Protein 5I72 (pdb70)

Solvent-accessible surface area: 7148 Å² total; per-residue (Å²): 212,23,44,106,108,81,0,87,19,4,154,114,47,74,152,57,45,15,122,3,69,79,6,42,0,4,84,89,4,3,86,42,7,66,89,41,29,119,159,1,35,52,14,159,74,92,11,15,118,156,168,215,22,42,112,116,90,0,84,19,7,146,112,65,86,174,46,38,14,104,2,65,76,6,34,0,4,105,87,4,14,90,37,7,69,87,43,29,109,153,1,37,56,13,160,76,89,6,21,109,178,137,202,168

Structure (mmCIF, N/CA/C/O backbone):
data_5I72
#
_entry.id   5I72
#
_cell.length_a   116.961
_cell.length_b   116.961
_cell.length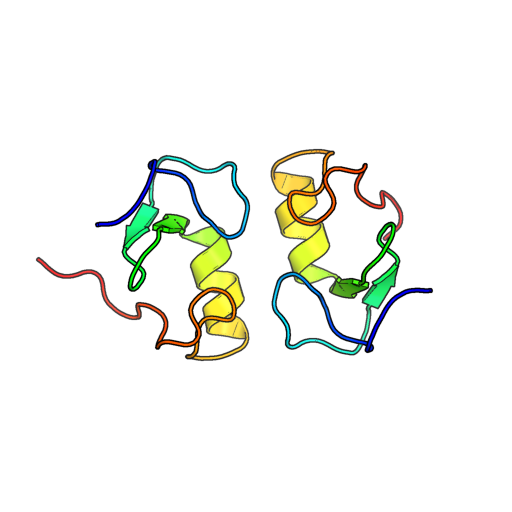_c   82.544
_cell.angle_alpha   90.000
_cell.angle_beta   90.000
_cell.angle_gamma   120.000
#
_symmetry.space_group_name_H-M   'H 3 2'
#
loop_
_entity.id
_entity.type
_entity.pdbx_description
1 polymer 'RING finger protein Z'
2 non-polymer 'ZINC ION'
#
loop_
_atom_site.group_PDB
_atom_site.id
_atom_site.type_symbol
_atom_site.label_atom_id
_atom_site.label_alt_id
_atom_site.label_comp_id
_atom_site.label_asym_id
_atom_site.label_entity_id
_atom_site.label_seq_id
_atom_site.pdbx_PDB_ins_code
_atom_site.Cartn_x
_atom_site.Cartn_y
_atom_site.Cartn_z
_atom_site.occupancy
_atom_site.B_iso_or_equiv
_atom_site.auth_seq_id
_atom_site.auth_comp_id
_atom_site.auth_asym_id
_atom_site.auth_atom_id
_atom_site.pdbx_PDB_model_num
ATOM 1 N N . HIS A 1 1 ? 48.343 43.084 9.151 1.00 143.23 25 HIS A N 1
ATOM 2 C CA . HIS A 1 1 ? 47.462 44.146 9.621 1.00 143.76 25 HIS A CA 1
ATOM 3 C C . HIS A 1 1 ? 46.714 43.742 10.893 1.00 150.34 25 HIS A C 1
ATOM 4 O O . HIS A 1 1 ? 47.236 42.987 11.717 1.00 148.80 25 HIS A O 1
ATOM 11 N N . LEU A 1 2 ? 45.524 44.294 11.069 1.00 148.79 26 LEU A N 1
ATOM 12 C CA . LEU A 1 2 ? 44.614 43.942 12.151 1.00 133.23 26 LEU A CA 1
ATOM 13 C C . LEU A 1 2 ? 44.270 42.455 12.110 1.00 137.01 26 LEU A C 1
ATOM 14 O O . LEU A 1 2 ? 44.284 41.841 11.045 1.00 150.83 26 LEU A O 1
ATOM 19 N N . GLY A 1 3 ? 44.018 41.865 13.272 1.00 130.57 27 GLY A N 1
ATOM 20 C CA . GLY A 1 3 ? 43.741 40.442 13.347 1.00 138.09 27 GLY A CA 1
ATOM 21 C C . GLY A 1 3 ? 42.318 40.120 12.926 1.00 134.63 27 GLY A C 1
ATOM 22 O O . GLY A 1 3 ? 41.741 40.816 12.084 1.00 130.92 27 GLY A O 1
ATOM 23 N N . PRO A 1 4 ? 41.753 39.040 13.492 1.00 128.91 28 PRO A N 1
ATOM 24 C CA . PRO A 1 4 ? 40.388 38.589 13.203 1.00 130.48 28 PRO A CA 1
ATOM 25 C C . PRO A 1 4 ? 39.368 39.681 13.488 1.00 122.18 28 PRO A C 1
ATOM 26 O O . PRO A 1 4 ? 39.584 40.552 14.334 1.00 117.91 28 PRO A O 1
ATOM 30 N N . GLN A 1 5 ? 38.257 39.619 12.769 1.00 105.77 29 GLN A N 1
ATOM 31 C CA . GLN A 1 5 ? 37.255 40.665 12.791 1.00 96.51 29 GLN A CA 1
ATOM 32 C C . GLN A 1 5 ? 36.382 40.583 14.048 1.00 95.55 29 GLN A C 1
ATOM 33 O O . GLN A 1 5 ? 35.244 40.117 14.020 1.00 103.24 29 GLN A O 1
ATOM 39 N N . PHE A 1 6 ? 36.913 41.089 15.154 1.00 83.99 30 PHE A N 1
ATOM 40 C CA . PHE A 1 6 ? 36.149 41.153 16.390 1.00 69.35 30 PHE A CA 1
ATOM 41 C C . PHE A 1 6 ? 36.609 42.329 17.235 1.00 75.79 30 PHE A C 1
ATOM 42 O O . PHE A 1 6 ? 37.784 42.700 17.213 1.00 93.27 30 PHE A O 1
ATOM 50 N N . CYS A 1 7 ? 35.673 42.925 17.965 1.00 75.06 31 CYS A N 1
ATOM 51 C CA . CYS A 1 7 ? 35.991 44.017 18.873 1.00 78.05 31 CYS A CA 1
ATO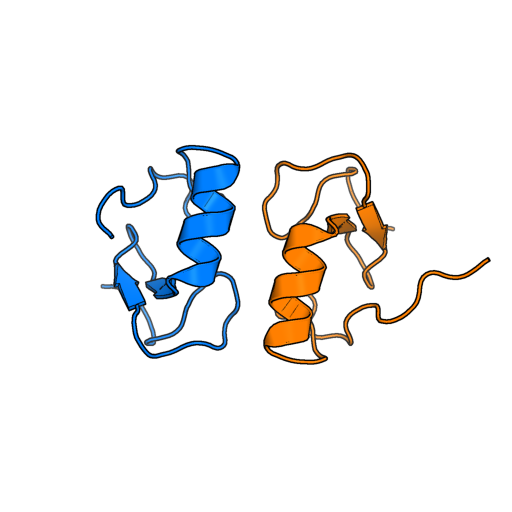M 52 C C . CYS A 1 7 ? 36.952 43.509 19.938 1.00 74.30 31 CYS A C 1
ATOM 53 O O . CYS A 1 7 ? 36.605 42.625 20.711 1.00 70.92 31 CYS A O 1
ATOM 56 N N . LYS A 1 8 ? 38.160 44.061 19.981 1.00 75.70 32 LYS A N 1
ATOM 57 C CA . LYS A 1 8 ? 39.184 43.541 20.886 1.00 70.14 32 LYS A CA 1
ATOM 58 C C . LYS A 1 8 ? 38.877 43.883 22.347 1.00 72.41 32 LYS A C 1
ATOM 59 O O . LYS A 1 8 ? 39.559 43.413 23.258 1.00 74.66 32 LYS A O 1
ATOM 65 N N . SER A 1 9 ? 37.840 44.689 22.565 1.00 74.26 33 SER A N 1
ATOM 66 C CA . SER A 1 9 ? 37.420 45.054 23.915 1.00 72.33 33 SER A CA 1
ATOM 67 C C . SER A 1 9 ? 36.401 44.083 24.494 1.00 75.10 33 SER A C 1
ATOM 68 O O . SER A 1 9 ? 36.505 43.686 25.655 1.00 82.67 33 SER A O 1
ATOM 71 N N . CYS A 1 10 ? 35.415 43.705 23.687 1.00 66.28 34 CYS A N 1
ATOM 72 C CA . CYS A 1 10 ? 34.348 42.834 24.164 1.00 69.88 34 CYS A CA 1
ATOM 73 C C . CYS A 1 10 ? 34.433 41.447 23.537 1.00 65.66 34 CYS A C 1
ATOM 74 O O . CYS A 1 10 ? 33.680 40.556 23.914 1.00 82.32 34 CYS A O 1
ATOM 77 N N . TRP A 1 11 ? 35.347 41.280 22.581 1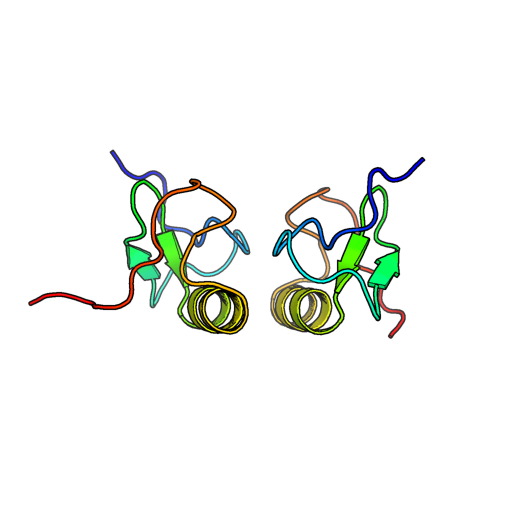.00 63.45 35 TRP A N 1
ATOM 78 C CA . TRP A 1 11 ? 35.579 39.995 21.913 1.00 70.15 35 TRP A CA 1
ATOM 79 C C . TRP A 1 11 ? 34.304 39.300 21.448 1.00 72.08 35 TRP A C 1
ATOM 80 O O . TRP A 1 11 ? 34.199 38.078 21.544 1.00 80.46 35 TRP A O 1
ATOM 91 N N . PHE A 1 12 ? 33.335 40.063 20.952 1.00 73.01 36 PHE A N 1
ATOM 92 C CA . PHE A 1 12 ? 32.066 39.460 20.556 1.00 81.06 36 PHE A CA 1
ATOM 93 C C . PHE A 1 12 ? 31.439 40.063 19.302 1.00 83.01 36 PHE A C 1
ATOM 94 O O . PHE A 1 12 ? 31.017 39.334 18.403 1.00 82.40 36 PHE A O 1
ATOM 102 N N . GLU A 1 13 ? 31.366 41.389 19.245 1.00 76.47 37 GLU A N 1
ATOM 103 C CA . GLU A 1 13 ? 30.745 42.055 18.105 1.00 78.22 37 GLU A CA 1
ATOM 104 C C . GLU A 1 13 ? 31.620 42.003 16.858 1.00 82.29 37 GLU A C 1
ATOM 105 O O . GLU A 1 13 ? 32.815 42.292 16.914 1.00 85.52 37 GLU A O 1
ATOM 111 N N . ASN A 1 14 ? 31.016 41.638 15.730 1.00 89.06 38 ASN A N 1
ATOM 112 C CA . ASN A 1 14 ? 31.743 41.579 14.467 1.00 94.57 38 ASN A CA 1
ATOM 113 C C . ASN A 1 14 ? 31.162 42.496 13.392 1.00 94.72 38 ASN A C 1
ATOM 114 O O . ASN A 1 14 ? 31.663 42.535 12.268 1.00 96.35 38 ASN A O 1
ATOM 119 N N . LYS A 1 15 ? 30.104 43.226 13.731 1.00 94.26 39 LYS A N 1
ATOM 120 C CA . LYS A 1 15 ? 29.472 44.133 12.776 1.00 101.59 39 LYS A CA 1
ATOM 121 C C . LYS A 1 15 ? 29.450 45.554 13.329 1.00 102.82 39 LYS A C 1
ATOM 122 O O . LYS A 1 15 ? 29.296 45.763 14.534 1.00 101.55 39 LYS A O 1
ATOM 128 N N . GLY A 1 16 ? 29.594 46.528 12.438 1.00 95.80 40 GLY A N 1
ATOM 129 C CA . GLY A 1 16 ? 29.645 47.917 12.843 1.00 100.85 40 GLY A CA 1
ATOM 130 C C . GLY A 1 16 ? 30.948 48.170 13.570 1.00 90.81 40 GLY A C 1
ATOM 131 O O . GLY A 1 16 ? 30.984 48.831 14.608 1.00 94.44 40 GLY A O 1
ATOM 132 N N . LEU A 1 17 ? 32.027 47.635 13.006 1.00 89.43 41 LEU A N 1
ATOM 133 C CA . LEU A 1 17 ? 33.345 47.743 13.615 1.00 86.90 41 LEU A CA 1
ATOM 134 C C . LEU A 1 17 ? 34.110 48.943 13.091 1.00 89.57 41 LEU A C 1
ATOM 135 O O . LEU A 1 17 ? 34.196 49.167 11.884 1.00 90.94 41 LEU A O 1
ATOM 140 N N . VAL A 1 18 ? 34.682 49.701 14.018 1.00 87.51 42 VAL A N 1
ATOM 141 C CA . VAL A 1 18 ? 35.535 50.820 13.671 1.00 83.83 42 VAL A CA 1
ATOM 142 C C . VAL A 1 18 ? 36.981 50.363 13.794 1.00 87.08 42 VAL A C 1
ATOM 143 O O . VAL A 1 18 ? 37.322 49.576 14.677 1.00 89.73 42 VAL A O 1
ATOM 147 N N . GLU A 1 19 ? 37.830 50.868 12.908 1.00 94.93 43 GLU A N 1
ATOM 148 C CA . GLU A 1 19 ? 39.226 50.472 12.884 1.00 89.01 43 GLU A CA 1
ATOM 149 C C . GLU A 1 19 ? 39.998 51.286 13.907 1.00 86.40 43 GLU A C 1
ATOM 150 O O . GLU A 1 19 ? 40.221 52.481 13.714 1.00 105.23 43 GLU A O 1
ATOM 156 N N . CYS A 1 20 ? 40.403 50.650 15.001 1.00 87.02 44 CYS A N 1
ATOM 157 C CA . CYS A 1 20 ? 41.325 51.299 15.922 1.00 79.28 44 CYS A CA 1
ATOM 158 C C . CYS A 1 20 ? 42.716 51.043 15.356 1.00 98.07 44 CYS A C 1
ATOM 159 O O . CYS A 1 20 ? 42.837 50.490 14.263 1.00 127.94 44 CYS A O 1
ATOM 162 N N . ASN A 1 21 ? 43.763 51.420 16.076 1.00 75.39 45 ASN A N 1
ATOM 163 C CA . ASN A 1 21 ? 45.077 51.498 15.444 1.00 76.98 45 ASN A CA 1
ATOM 164 C C . ASN A 1 21 ? 45.658 50.148 15.006 1.00 81.24 45 ASN A C 1
ATOM 165 O O . ASN A 1 21 ? 46.164 50.033 13.890 1.00 91.72 45 ASN A O 1
ATOM 170 N N . ASN A 1 22 ? 45.564 49.123 15.847 1.00 84.31 46 ASN A N 1
ATOM 171 C CA . ASN A 1 22 ? 46.033 47.794 15.448 1.00 78.90 46 ASN A CA 1
ATOM 172 C C . ASN A 1 22 ? 45.039 46.698 15.815 1.00 78.82 46 ASN A C 1
ATOM 173 O O . ASN A 1 22 ? 45.407 45.534 15.972 1.00 85.95 46 ASN A O 1
ATOM 178 N N . HIS A 1 23 ? 43.778 47.090 15.954 1.00 80.53 47 HIS A N 1
ATOM 179 C CA . HIS A 1 23 ? 42.713 46.175 16.331 1.00 64.96 47 HIS A CA 1
ATOM 180 C C . HIS A 1 23 ? 41.372 46.801 15.975 1.00 84.42 47 HIS A C 1
ATOM 181 O O . HIS A 1 23 ? 41.321 47.889 15.398 1.00 78.90 47 HIS A O 1
ATOM 188 N N . TYR A 1 24 ? 40.287 46.119 16.324 1.00 82.44 48 TYR A N 1
ATOM 189 C CA . TYR A 1 24 ? 38.952 46.637 16.049 1.00 76.84 48 TYR A CA 1
ATOM 190 C C . TYR A 1 24 ? 38.216 47.044 17.317 1.00 78.40 48 TYR A C 1
ATOM 191 O O . TYR A 1 24 ? 38.602 46.667 18.424 1.00 79.97 48 TYR A O 1
ATOM 200 N N . LEU A 1 25 ? 37.154 47.822 17.139 1.00 77.61 49 LEU A N 1
ATOM 201 C CA . LEU A 1 25 ? 36.260 48.189 18.230 1.00 74.21 49 LEU A CA 1
ATOM 202 C C . LEU A 1 25 ? 34.832 48.330 17.718 1.00 80.95 49 LEU A C 1
ATOM 203 O O . LEU A 1 25 ? 34.593 48.977 16.699 1.00 90.93 49 LEU A O 1
ATOM 208 N N . CYS A 1 26 ? 33.883 47.727 18.426 1.00 84.29 50 CYS A N 1
ATOM 209 C CA . CYS A 1 26 ? 32.475 47.900 18.098 1.00 78.40 50 CYS A CA 1
ATOM 210 C C . CYS A 1 26 ? 32.041 49.288 18.549 1.00 82.55 50 CYS A C 1
ATOM 211 O O . CYS A 1 26 ? 32.734 49.931 19.337 1.00 82.25 50 CYS A O 1
ATOM 214 N N . LEU A 1 27 ? 30.902 49.750 18.047 1.00 83.44 51 LEU A N 1
ATOM 215 C CA . LEU A 1 27 ? 30.459 51.113 18.313 1.00 80.67 51 LEU A CA 1
ATOM 216 C C . LEU A 1 27 ? 30.205 51.370 19.798 1.00 81.25 51 LEU A C 1
ATOM 217 O O . LEU A 1 27 ? 30.566 52.424 20.320 1.00 76.68 51 LEU A O 1
ATOM 222 N N . ASN A 1 28 ? 29.580 50.4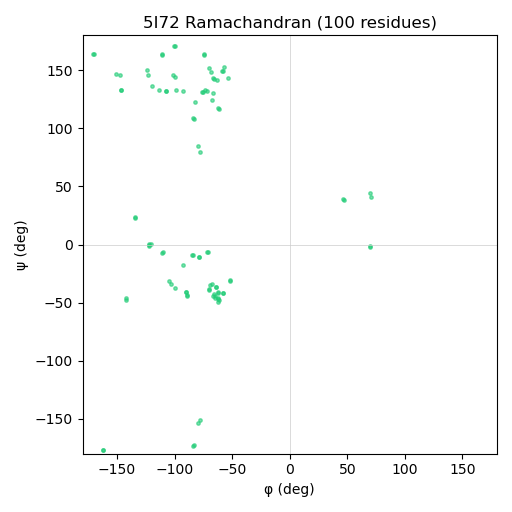06 20.470 1.00 83.48 52 ASN A N 1
ATOM 223 C CA . ASN A 1 28 ? 29.260 50.543 21.889 1.00 80.28 52 ASN A CA 1
ATOM 224 C C . ASN A 1 28 ? 30.509 50.675 22.755 1.00 83.89 52 ASN A C 1
ATOM 225 O O . ASN A 1 28 ? 30.577 51.527 23.641 1.00 77.85 52 ASN A O 1
ATOM 230 N N . CYS A 1 29 ? 31.491 49.818 22.496 1.00 90.74 53 CYS A N 1
ATOM 231 C CA . CYS A 1 29 ? 32.748 49.841 23.232 1.00 75.89 53 CYS A CA 1
ATOM 232 C C . CYS A 1 29 ? 33.520 51.131 22.978 1.00 69.36 53 CYS A C 1
ATOM 233 O O . CYS A 1 29 ? 34.052 51.737 23.908 1.00 76.91 53 CYS A O 1
ATOM 236 N N . LEU A 1 30 ? 33.582 51.542 21.716 1.00 72.65 54 LEU A N 1
ATOM 237 C CA . LEU A 1 30 ? 34.278 52.771 21.340 1.00 74.25 54 LEU A CA 1
ATOM 238 C C . LEU A 1 30 ? 33.700 53.979 22.071 1.00 77.30 54 LEU A C 1
ATOM 239 O O . LEU A 1 30 ? 34.439 54.854 22.525 1.00 79.41 54 LEU A O 1
ATOM 244 N N . THR A 1 31 ? 32.375 54.017 22.172 1.00 76.81 55 THR A N 1
ATOM 245 C CA . THR A 1 31 ? 31.678 55.103 22.849 1.00 80.88 55 THR A CA 1
ATOM 246 C C . THR A 1 31 ? 32.053 55.176 24.325 1.00 79.00 55 THR A C 1
ATOM 247 O O . THR A 1 31 ? 32.400 56.242 24.840 1.00 88.82 55 THR A O 1
ATOM 251 N N . LEU A 1 32 ? 31.993 54.029 24.995 1.00 78.45 56 LEU A N 1
ATOM 252 C CA . LEU A 1 32 ? 32.295 53.951 26.418 1.00 81.74 56 LEU A CA 1
ATOM 253 C C . LEU A 1 32 ? 33.755 54.313 26.685 1.00 89.15 56 LEU A C 1
ATOM 254 O O . LEU A 1 32 ? 34.072 54.944 27.694 1.00 95.20 56 LEU A O 1
ATOM 259 N N . LEU A 1 33 ? 34.642 53.916 25.776 1.00 81.60 57 LEU A N 1
ATOM 260 C CA . LEU A 1 33 ? 36.058 54.240 25.906 1.00 81.52 57 LEU A CA 1
ATOM 261 C C . LEU A 1 33 ? 36.311 55.730 25.674 1.00 81.44 57 LEU A C 1
ATOM 262 O O . LEU A 1 33 ? 37.160 56.327 26.328 1.00 94.60 57 LEU A O 1
ATOM 267 N N . LEU A 1 34 ? 35.600 56.321 24.718 1.00 77.63 58 LEU A N 1
ATOM 268 C CA . LEU A 1 34 ? 35.732 57.753 24.464 1.00 82.24 58 LEU A CA 1
ATOM 269 C C . LEU A 1 34 ? 35.152 58.556 25.620 1.00 92.55 58 LEU A C 1
ATOM 270 O O . LEU A 1 34 ? 35.654 59.628 25.966 1.00 83.93 58 LEU A O 1
ATOM 275 N N . SER A 1 35 ? 34.090 58.016 26.209 1.00 90.03 59 SER A N 1
ATOM 276 C CA . SER A 1 35 ? 33.489 58.566 27.416 1.00 87.51 59 SER A CA 1
ATOM 277 C C . SER A 1 35 ? 34.504 58.796 28.532 1.00 86.96 59 SER A C 1
ATOM 278 O O . SER A 1 35 ? 34.362 59.721 29.332 1.00 97.16 59 SER A O 1
ATOM 281 N N . VAL A 1 36 ? 35.536 57.961 28.573 1.00 93.37 60 VAL A N 1
ATOM 282 C CA . VAL A 1 36 ? 36.447 57.955 29.706 1.00 87.30 60 VAL A CA 1
ATOM 283 C C . VAL A 1 36 ? 37.806 58.617 29.417 1.00 77.35 60 VAL A C 1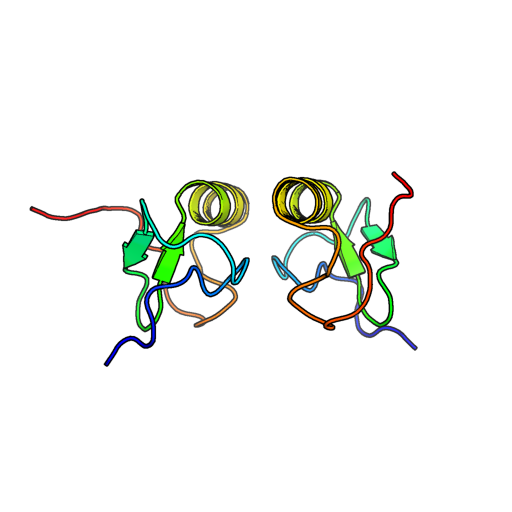
ATOM 284 O O . VAL A 1 36 ? 38.417 59.191 30.323 1.00 77.34 60 VAL A O 1
ATOM 288 N N . SER A 1 37 ? 38.277 58.545 28.172 1.00 78.75 61 SER A N 1
ATOM 289 C CA . SER A 1 37 ? 39.556 59.157 27.789 1.00 71.29 61 SER A CA 1
ATOM 290 C C . SER A 1 37 ? 39.758 59.140 26.274 1.00 75.48 61 SER A C 1
ATOM 291 O O . SER A 1 37 ? 39.073 58.412 25.559 1.00 85.70 61 SER A O 1
ATOM 294 N N . ASN A 1 38 ? 40.702 59.942 25.789 1.00 68.69 62 ASN A N 1
ATOM 295 C CA . ASN A 1 38 ? 41.024 59.956 24.364 1.00 71.88 62 ASN A CA 1
ATOM 296 C C . ASN A 1 38 ? 42.013 58.862 23.983 1.00 83.07 62 ASN A C 1
ATOM 297 O O . ASN A 1 38 ? 42.265 58.631 22.799 1.00 85.95 62 ASN A O 1
ATOM 302 N N . ARG A 1 39 ? 42.572 58.192 24.987 1.00 84.94 63 ARG A N 1
ATOM 303 C CA . ARG A 1 39 ? 43.588 57.168 24.751 1.00 75.97 63 ARG A CA 1
ATOM 304 C C . ARG A 1 39 ? 43.045 55.761 24.997 1.00 77.90 63 ARG A C 1
ATOM 305 O O . ARG A 1 39 ? 42.418 55.491 26.021 1.00 83.86 63 ARG A O 1
ATOM 313 N N . CYS A 1 40 ? 43.301 54.868 24.049 1.00 70.92 64 CYS A N 1
ATOM 314 C CA . CYS A 1 40 ? 42.787 53.505 24.104 1.00 61.90 64 CYS A CA 1
ATOM 315 C C . CYS A 1 40 ? 43.564 52.664 25.115 1.00 64.81 64 CYS A C 1
ATOM 316 O O . CYS A 1 40 ? 44.793 52.658 25.107 1.00 67.47 64 CYS A O 1
ATOM 319 N N . PRO A 1 41 ? 42.848 51.945 25.992 1.00 67.39 65 PRO A N 1
ATOM 320 C CA . PRO A 1 41 ? 43.505 51.137 27.025 1.00 62.55 65 PRO A CA 1
ATOM 321 C C . PRO A 1 41 ? 44.031 49.814 26.481 1.00 64.02 65 PRO A C 1
ATOM 322 O O . PRO A 1 41 ? 44.767 49.111 27.166 1.00 73.23 65 PRO A O 1
ATOM 326 N N . ILE A 1 42 ? 43.651 49.480 25.255 1.00 64.51 66 ILE A N 1
ATOM 327 C CA . ILE A 1 42 ? 44.035 48.206 24.664 1.00 58.06 66 ILE A CA 1
ATOM 328 C C . ILE A 1 42 ? 45.358 48.310 23.910 1.00 58.33 66 ILE A C 1
ATOM 329 O O . ILE A 1 42 ? 46.203 47.419 23.996 1.00 73.37 66 ILE A O 1
ATOM 334 N N . CYS A 1 43 ? 45.539 49.407 23.180 1.00 59.67 67 CYS A N 1
ATOM 335 C CA . CYS A 1 43 ? 46.715 49.565 22.330 1.00 61.53 67 CYS A CA 1
ATOM 336 C C . CYS A 1 43 ? 47.534 50.810 22.673 1.00 61.05 67 CYS A C 1
ATOM 337 O O . CYS A 1 43 ? 48.545 51.084 22.024 1.00 81.83 67 CYS A O 1
ATOM 340 N N . LYS A 1 44 ? 47.076 51.563 23.672 1.00 64.60 68 LYS A N 1
ATOM 341 C CA . LYS A 1 44 ? 47.804 52.716 24.218 1.00 69.16 68 LYS A CA 1
ATOM 342 C C . LYS A 1 44 ? 47.870 53.912 23.254 1.00 69.72 68 LYS A C 1
ATOM 343 O O . LYS A 1 44 ? 48.413 54.962 23.595 1.00 73.20 68 LYS A O 1
ATOM 349 N N . MET A 1 45 ? 47.293 53.760 22.064 1.00 78.59 69 MET A N 1
ATOM 350 C CA . MET A 1 45 ? 47.285 54.829 21.063 1.00 70.62 69 MET A CA 1
ATOM 351 C C . MET A 1 45 ? 45.947 55.586 21.043 1.00 77.03 69 MET A C 1
ATOM 352 O O . MET A 1 45 ? 44.993 55.165 21.699 1.00 86.51 69 MET A O 1
ATOM 357 N N . PRO A 1 46 ? 45.869 56.714 20.306 1.00 83.67 70 PRO A N 1
ATOM 358 C CA . PRO A 1 46 ? 44.621 57.485 20.383 1.00 86.81 70 PRO A CA 1
ATOM 359 C C . PRO A 1 46 ? 43.417 56.761 19.795 1.00 77.86 70 PRO A C 1
ATOM 360 O O . PRO A 1 46 ? 43.537 56.042 18.801 1.00 81.57 70 PRO A O 1
ATOM 364 N N . LEU A 1 47 ? 42.267 56.948 20.435 1.00 81.97 71 LEU A N 1
ATOM 365 C CA . LEU A 1 47 ? 41.011 56.375 19.966 1.00 77.86 71 LEU A CA 1
ATOM 366 C C . LEU A 1 47 ? 40.534 57.048 18.686 1.00 82.74 71 LEU A C 1
ATOM 367 O O . LEU A 1 47 ? 40.837 58.217 18.444 1.00 99.20 71 LEU A O 1
ATOM 372 N N . PRO A 1 48 ? 39.788 56.304 17.858 1.00 81.84 72 PRO A N 1
ATOM 373 C CA . PRO A 1 48 ? 39.171 56.874 16.658 1.00 87.36 72 PRO A CA 1
ATOM 374 C C . PRO A 1 48 ? 38.103 57.895 17.036 1.00 99.81 72 PRO A C 1
ATOM 375 O O . PRO A 1 48 ? 37.243 57.609 17.871 1.00 97.71 72 PRO A O 1
ATOM 379 N N . THR A 1 49 ? 38.162 59.073 16.424 1.00 120.85 73 THR A N 1
ATOM 380 C CA . THR A 1 49 ? 37.178 60.116 16.674 1.00 118.71 73 THR A CA 1
ATOM 381 C C . THR A 1 49 ? 36.085 59.980 15.640 1.00 125.31 73 THR A C 1
ATOM 382 O O . THR A 1 49 ? 34.984 60.508 15.802 1.00 120.17 73 THR A O 1
ATOM 386 N N . LYS A 1 50 ? 36.400 59.263 14.569 1.00 133.77 74 LYS A N 1
ATOM 387 C CA . LYS A 1 50 ? 35.387 58.894 13.602 1.00 134.68 74 LYS A CA 1
ATOM 388 C C . LYS A 1 50 ? 34.325 57.996 14.219 1.00 140.42 74 LYS A C 1
ATOM 389 O O . LYS A 1 50 ? 34.627 57.089 14.998 1.00 134.98 74 LYS A O 1
ATOM 395 N N . LEU A 1 51 ? 33.087 58.235 13.805 1.00 147.27 75 LEU A N 1
ATOM 396 C CA . LEU A 1 51 ? 31.923 57.492 14.263 1.00 143.74 75 LEU A CA 1
ATOM 397 C C . LEU A 1 51 ? 31.860 57.322 15.788 1.00 135.13 75 LEU A C 1
ATOM 398 O O . LEU A 1 51 ? 31.497 58.248 16.523 1.00 126.42 75 LEU A O 1
ATOM 403 N N . HIS B 1 1 ? 46.260 38.118 45.430 1.00 142.08 25 HIS B N 1
ATOM 404 C CA . HIS B 1 1 ? 44.912 38.107 44.872 1.00 145.72 25 HIS B CA 1
ATOM 405 C C . HIS B 1 1 ? 44.730 39.226 43.839 1.00 152.73 25 HIS B C 1
ATOM 406 O O . HIS B 1 1 ? 45.657 39.549 43.094 1.00 147.58 25 HIS B O 1
ATOM 413 N N . LEU B 1 2 ? 43.532 39.800 43.800 1.00 149.44 26 LEU B N 1
ATOM 414 C CA . LEU B 1 2 ? 43.172 40.860 42.865 1.00 131.86 26 LEU B CA 1
ATOM 415 C C . LEU B 1 2 ? 44.150 42.035 42.917 1.00 137.17 26 LEU B C 1
ATOM 416 O O . LEU B 1 2 ? 44.630 42.405 43.988 1.00 153.08 26 LEU B O 1
ATOM 421 N N . GLY B 1 3 ? 44.430 42.629 41.759 1.00 131.17 27 GLY B N 1
ATOM 422 C CA . GLY B 1 3 ? 45.434 43.678 41.665 1.00 134.70 27 GLY B CA 1
ATOM 423 C C . GLY B 1 3 ? 44.981 45.054 42.115 1.00 128.35 27 GLY B C 1
ATOM 424 O O . GLY B 1 3 ? 44.080 45.173 42.947 1.00 124.36 27 GLY B O 1
ATOM 425 N N . PRO B 1 4 ? 45.616 46.108 41.571 1.00 126.81 28 PRO B N 1
ATOM 426 C CA . PRO B 1 4 ? 45.281 47.491 41.928 1.00 130.50 28 PRO B CA 1
ATOM 427 C C . PRO B 1 4 ? 43.821 47.780 41.619 1.00 122.77 28 PRO B C 1
ATOM 428 O O . PRO B 1 4 ? 43.280 47.203 40.675 1.00 121.14 28 PRO B O 1
ATOM 432 N N . GLN B 1 5 ? 43.194 48.663 42.386 1.00 103.37 29 GLN B N 1
ATOM 433 C CA . GLN B 1 5 ? 41.763 48.873 42.231 1.00 96.90 29 GLN B CA 1
ATOM 434 C C . GLN B 1 5 ? 41.442 49.779 41.050 1.00 92.74 29 GLN B C 1
ATOM 435 O O . GLN B 1 5 ? 41.270 50.990 41.190 1.00 97.78 29 GLN B O 1
ATOM 441 N N . PHE B 1 6 ? 41.363 49.150 39.883 1.00 86.35 30 PHE B N 1
ATOM 442 C CA . PHE B 1 6 ? 40.947 49.794 38.646 1.00 76.15 30 PHE B CA 1
ATOM 443 C C . PHE B 1 6 ? 40.223 48.770 37.783 1.00 76.37 30 PHE B C 1
ATOM 444 O O . PHE B 1 6 ? 40.555 47.585 37.799 1.00 86.88 30 PHE B O 1
ATOM 452 N N . CYS B 1 7 ? 39.220 49.230 37.044 1.00 71.59 31 CYS B N 1
ATOM 453 C CA . CYS B 1 7 ? 38.485 48.361 36.137 1.00 75.40 31 CYS B CA 1
ATOM 454 C C . CYS B 1 7 ? 39.414 47.821 35.059 1.00 76.82 31 CYS B C 1
ATOM 455 O O . CYS B 1 7 ? 39.951 48.585 34.265 1.00 72.06 31 CYS B O 1
ATOM 458 N N . LYS B 1 8 ? 39.595 46.506 35.017 1.00 73.55 32 LYS B N 1
ATOM 459 C CA . LYS B 1 8 ? 40.567 45.916 34.101 1.00 65.32 32 LYS B CA 1
ATOM 460 C C . LYS B 1 8 ? 40.109 45.996 32.643 1.00 68.49 32 LYS B C 1
ATOM 461 O O . LYS B 1 8 ? 40.866 45.667 31.728 1.00 76.58 32 LYS B O 1
ATOM 467 N N . SER B 1 9 ? 38.879 46.448 32.427 1.00 70.91 33 SER B N 1
ATOM 468 C CA . SER B 1 9 ? 38.348 46.597 31.076 1.00 74.91 33 SER B CA 1
ATOM 469 C C . SER B 1 9 ? 38.647 47.971 30.488 1.00 74.58 33 SER B C 1
ATOM 470 O O . SER B 1 9 ? 39.015 48.087 29.320 1.00 84.10 33 SER B O 1
ATOM 473 N N . CYS B 1 10 ? 38.468 49.010 31.297 1.00 64.85 34 CYS B N 1
ATOM 474 C CA . CYS B 1 10 ? 38.657 50.377 30.829 1.00 68.32 34 CYS B CA 1
ATOM 475 C C . CYS B 1 10 ? 39.879 51.034 31.462 1.00 67.35 34 CYS B C 1
ATOM 476 O O . CYS B 1 10 ? 40.252 52.140 31.084 1.00 82.72 34 CYS B O 1
ATOM 479 N N . TRP B 1 11 ? 40.489 50.345 32.424 1.00 64.02 35 TRP B N 1
ATOM 480 C CA . TRP B 1 11 ? 41.697 50.816 33.110 1.00 71.45 35 TRP B CA 1
ATOM 481 C C . TRP B 1 11 ? 41.620 52.276 33.552 1.00 69.50 35 TRP B C 1
ATOM 482 O O . TRP B 1 11 ? 42.601 53.007 33.448 1.00 81.26 35 TRP B O 1
ATOM 493 N N . PHE B 1 12 ? 40.461 52.712 34.026 1.00 73.39 36 PHE B N 1
ATOM 494 C CA . PHE B 1 12 ? 40.307 54.112 34.405 1.00 84.41 36 PHE B CA 1
ATOM 495 C C . PHE B 1 12 ? 39.449 54.305 35.642 1.00 83.39 36 PHE B C 1
ATOM 496 O O . PHE B 1 12 ? 39.798 55.076 36.536 1.00 87.43 36 PHE B O 1
ATOM 504 N N . GLU B 1 13 ? 38.318 53.611 35.682 1.00 76.98 37 GLU B N 1
ATOM 505 C CA . GLU B 1 13 ? 37.382 53.772 36.776 1.00 79.53 37 GLU B CA 1
ATOM 506 C C . GLU B 1 13 ? 37.937 53.127 38.067 1.00 85.69 37 GLU B C 1
ATOM 507 O O . GLU B 1 13 ? 38.424 52.014 38.009 1.00 88.44 37 GLU B O 1
ATOM 513 N N . ASN B 1 14 ? 37.903 53.806 39.219 1.00 88.78 38 ASN B N 1
ATOM 514 C CA . ASN B 1 14 ? 38.390 53.188 40.476 1.00 90.34 38 ASN B CA 1
ATOM 515 C C . ASN B 1 14 ? 37.382 53.112 41.639 1.00 96.93 38 ASN B C 1
ATOM 516 O O . ASN B 1 14 ? 37.679 52.630 42.703 1.00 102.85 38 ASN B O 1
ATOM 521 N N . LYS B 1 15 ? 36.185 53.617 41.431 1.00 93.45 39 LYS B N 1
ATOM 522 C CA . LYS B 1 15 ? 35.115 53.598 42.432 1.00 104.78 39 LYS B CA 1
ATOM 523 C C . LYS B 1 15 ? 33.895 52.905 41.801 1.00 102.97 39 LYS B C 1
ATOM 524 O O . LYS B 1 15 ? 33.740 52.933 40.575 1.00 101.13 39 LYS B O 1
ATOM 530 N N . GLY B 1 16 ? 33.059 52.243 42.591 1.00 96.45 40 GLY B N 1
ATOM 531 C CA . GLY B 1 16 ? 31.940 51.525 42.019 1.00 100.73 40 GLY B CA 1
ATOM 532 C C . GLY B 1 16 ? 32.443 50.308 41.270 1.00 90.51 40 GLY B C 1
ATOM 533 O O . GLY B 1 16 ? 31.920 49.927 40.216 1.00 89.73 40 GLY B O 1
ATOM 534 N N . LEU B 1 17 ? 33.424 49.639 41.868 1.00 92.14 41 LEU B N 1
ATOM 535 C CA . LEU B 1 17 ? 34.050 48.473 41.243 1.00 85.65 41 LEU B CA 1
ATOM 536 C C . LEU B 1 17 ? 33.460 47.196 41.793 1.00 88.92 41 LEU B C 1
ATOM 537 O O . LEU B 1 17 ? 33.329 47.040 43.004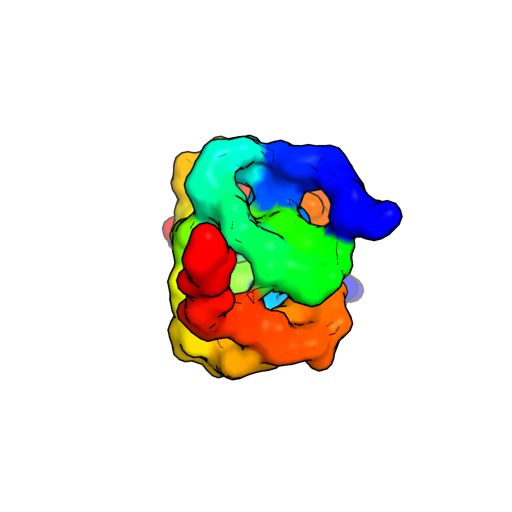 1.00 88.89 41 LEU B O 1
ATOM 542 N N . VAL B 1 18 ? 33.110 46.287 40.894 1.00 85.82 42 VAL B N 1
ATOM 543 C CA . VAL B 1 18 ? 32.612 44.977 41.270 1.00 84.53 42 VAL B CA 1
ATOM 544 C C . VAL B 1 18 ? 33.735 43.969 41.123 1.00 84.51 42 VAL B C 1
ATOM 545 O O . VAL B 1 18 ? 34.576 44.093 40.232 1.00 88.18 42 VAL B O 1
ATOM 549 N N . GLU B 1 19 ? 33.759 42.977 42.000 1.00 93.20 43 GLU B N 1
ATOM 550 C CA . GLU B 1 19 ? 34.805 41.976 41.949 1.00 87.40 43 GLU B CA 1
ATOM 551 C C . GLU B 1 19 ? 34.461 40.889 40.940 1.00 83.70 43 GLU B C 1
ATOM 552 O O . GLU B 1 19 ? 33.554 40.085 41.160 1.00 94.89 43 GLU B O 1
ATOM 558 N N . CYS B 1 20 ? 35.188 40.872 39.827 1.00 86.84 44 CYS B N 1
ATOM 559 C CA . CYS B 1 20 ? 35.124 39.746 38.905 1.00 80.01 44 CYS B CA 1
ATOM 560 C C . CYS B 1 20 ? 36.088 38.721 39.485 1.00 94.09 44 CYS B C 1
ATOM 561 O O . CYS B 1 20 ? 36.606 38.925 40.579 1.00 127.85 44 CYS B O 1
ATOM 564 N N . ASN B 1 21 ? 36.355 37.634 38.779 1.00 73.05 45 ASN B N 1
ATOM 565 C CA . ASN B 1 21 ? 36.998 36.501 39.436 1.00 75.84 45 ASN B CA 1
ATOM 566 C C . ASN B 1 21 ? 38.435 36.765 39.914 1.00 82.00 45 ASN B C 1
ATOM 567 O O . ASN B 1 21 ? 38.790 36.390 41.031 1.00 92.83 45 ASN B O 1
ATOM 572 N N . ASN B 1 22 ? 39.251 37.427 39.099 1.00 82.12 46 ASN B N 1
ATOM 573 C CA . ASN B 1 22 ? 40.610 37.764 39.523 1.00 77.44 46 ASN B CA 1
ATOM 574 C C . ASN B 1 22 ? 40.991 39.208 39.203 1.00 74.05 46 ASN B C 1
ATOM 575 O O . ASN B 1 22 ? 42.167 39.550 39.114 1.00 76.38 46 ASN B O 1
ATOM 580 N N . HIS B 1 23 ? 39.979 40.050 39.047 1.00 79.32 47 HIS B N 1
ATOM 581 C CA . HIS B 1 23 ? 40.178 41.443 38.687 1.00 64.48 47 HIS B CA 1
ATOM 582 C C . HIS B 1 23 ? 38.926 42.243 39.010 1.00 78.16 47 HIS B C 1
ATOM 583 O O . HIS B 1 23 ? 37.956 41.701 39.537 1.00 74.02 47 HIS B O 1
ATOM 590 N N . TYR B 1 24 ? 38.936 43.528 38.682 1.00 78.23 48 TYR B N 1
ATOM 591 C CA . TYR B 1 24 ? 37.775 44.362 38.950 1.00 72.21 48 TYR B CA 1
ATOM 592 C C . TYR B 1 24 ? 37.073 44.799 37.673 1.00 74.73 48 TYR B C 1
ATOM 593 O O . TYR B 1 24 ? 37.637 44.731 36.581 1.00 77.60 48 TYR B O 1
ATOM 602 N N . LEU B 1 25 ? 35.835 45.253 37.830 1.00 76.13 49 LEU B N 1
ATOM 603 C CA . LEU B 1 25 ? 35.071 45.826 36.733 1.00 73.69 49 LEU B CA 1
ATOM 604 C C . LEU B 1 25 ? 34.158 46.922 37.262 1.00 79.42 49 LEU B C 1
ATOM 605 O O . LEU B 1 25 ? 33.469 46.732 38.263 1.00 88.30 49 LEU B O 1
ATOM 610 N N . CYS B 1 26 ? 34.157 48.069 36.595 1.00 77.98 50 CYS B N 1
ATOM 611 C CA . CYS B 1 26 ? 33.228 49.134 36.937 1.00 73.53 50 CYS B CA 1
ATOM 612 C C . CYS B 1 26 ? 31.834 48.769 36.434 1.00 82.78 50 CYS B C 1
ATOM 613 O O . CYS B 1 26 ? 31.687 47.881 35.594 1.00 82.34 50 CYS B O 1
ATOM 616 N N . LEU B 1 27 ? 30.814 49.446 36.951 1.00 84.91 51 LEU B N 1
ATOM 617 C CA . LEU B 1 27 ? 29.432 49.098 36.630 1.00 80.42 51 LEU B CA 1
ATOM 618 C C . LEU B 1 27 ? 29.115 49.267 35.149 1.00 79.38 51 LEU B C 1
ATOM 619 O O . LEU B 1 27 ? 28.422 48.437 34.560 1.00 74.03 51 LEU B O 1
ATOM 624 N N . ASN B 1 28 ? 29.614 50.345 34.553 1.00 78.42 52 ASN B N 1
ATOM 625 C CA . ASN B 1 28 ? 29.344 50.623 33.148 1.00 79.34 52 ASN B CA 1
ATOM 626 C C . ASN B 1 28 ? 29.896 49.531 32.245 1.00 84.56 52 ASN B C 1
ATOM 627 O O . ASN B 1 28 ? 29.205 49.043 31.348 1.00 77.53 52 ASN B O 1
ATOM 632 N N . CYS B 1 29 ? 31.144 49.147 32.495 1.00 90.95 53 CYS B N 1
ATOM 633 C CA . CYS B 1 29 ? 31.791 48.099 31.719 1.00 74.74 53 CYS B CA 1
ATOM 634 C C . CYS B 1 29 ? 31.100 46.758 31.934 1.00 70.47 53 CYS B C 1
ATOM 635 O O . CYS B 1 29 ? 30.822 46.036 30.977 1.00 77.95 53 CYS B O 1
ATOM 638 N N . LEU B 1 30 ? 30.812 46.439 33.193 1.00 74.06 54 LEU B N 1
ATOM 639 C CA . LEU B 1 30 ? 30.148 45.187 33.542 1.00 68.62 54 LEU B CA 1
ATOM 640 C C . LEU B 1 30 ? 28.802 45.067 32.844 1.00 74.00 54 LEU B C 1
ATOM 641 O O . LEU B 1 30 ? 28.437 43.999 32.353 1.00 79.14 54 LEU B O 1
ATOM 646 N N . THR B 1 31 ? 28.073 46.176 32.804 1.00 78.42 55 THR B N 1
ATOM 647 C CA . THR B 1 31 ? 26.764 46.221 32.166 1.00 84.24 55 THR B CA 1
ATOM 648 C C . THR B 1 31 ? 26.886 45.891 30.683 1.00 80.56 55 THR B C 1
ATOM 649 O O . THR B 1 31 ? 26.133 45.073 30.152 1.00 88.09 5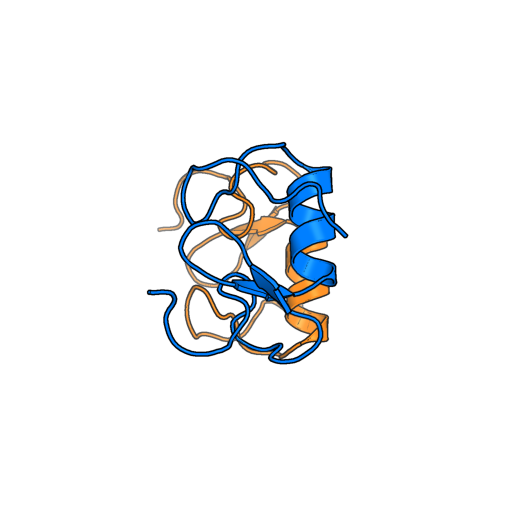5 THR B O 1
ATOM 653 N N . LEU B 1 32 ? 27.844 46.533 30.023 1.00 79.03 56 LEU B N 1
ATOM 654 C CA . LEU B 1 32 ? 28.069 46.321 28.600 1.00 82.99 56 LEU B CA 1
ATOM 655 C C . LEU B 1 32 ? 28.497 44.886 28.310 1.00 89.32 56 LEU B C 1
ATOM 656 O O . LEU B 1 32 ? 28.109 44.308 27.295 1.00 100.06 56 LEU B O 1
ATOM 661 N N . LEU B 1 33 ? 29.292 44.313 29.207 1.00 81.49 57 LEU B N 1
ATOM 662 C CA . LEU B 1 33 ? 29.753 42.937 29.047 1.00 82.69 57 LEU B CA 1
ATOM 663 C C . LEU B 1 33 ? 28.623 41.926 29.242 1.00 79.30 57 LEU B C 1
ATOM 664 O O . LEU B 1 33 ? 28.549 40.927 28.527 1.00 87.74 57 LEU B O 1
ATOM 669 N N . LEU B 1 34 ? 27.745 42.188 30.205 1.00 72.90 58 LEU B N 1
ATOM 670 C CA . LEU B 1 34 ? 26.606 41.311 30.453 1.00 77.02 58 LEU B CA 1
ATOM 671 C C . LEU B 1 34 ? 25.632 41.373 29.285 1.00 89.96 58 LEU B C 1
ATOM 672 O O . LEU B 1 34 ? 24.981 40.383 28.948 1.00 86.10 58 LEU B O 1
ATOM 677 N N . SER B 1 35 ? 25.536 42.555 28.684 1.00 90.34 59 SER B N 1
ATOM 678 C CA . SER B 1 35 ? 24.782 42.764 27.452 1.00 84.06 59 SER B CA 1
ATOM 679 C C . SER B 1 35 ? 25.170 41.780 26.350 1.00 83.16 59 SER B C 1
ATOM 680 O O . SER B 1 35 ? 24.348 41.423 25.509 1.00 90.90 59 SER B O 1
ATOM 683 N N . VAL B 1 36 ? 26.426 41.344 26.357 1.00 95.75 60 VAL B N 1
ATOM 684 C CA . VAL B 1 36 ? 26.954 40.550 25.257 1.00 90.42 60 VAL B CA 1
ATOM 685 C C . VAL B 1 36 ? 27.048 39.059 25.597 1.00 74.49 60 VAL B C 1
ATOM 686 O O . VAL B 1 36 ? 26.807 38.209 24.735 1.00 70.42 60 VAL B O 1
ATOM 690 N N . SER B 1 37 ? 27.341 38.748 26.859 1.00 78.09 61 SER B N 1
ATOM 691 C CA . SER B 1 37 ? 27.471 37.361 27.304 1.00 65.63 61 SER B CA 1
ATOM 692 C C . SER B 1 37 ? 27.593 37.272 28.821 1.00 71.53 61 SER B C 1
ATOM 693 O O . SER B 1 37 ? 27.854 38.270 29.490 1.00 82.20 61 SER B O 1
ATOM 696 N N . ASN B 1 38 ? 27.393 36.073 29.358 1.00 64.12 62 ASN B N 1
ATOM 697 C CA . ASN B 1 38 ? 27.559 35.830 30.787 1.00 70.70 62 ASN B CA 1
ATOM 698 C C . ASN B 1 38 ? 29.012 35.535 31.149 1.00 82.99 62 ASN B C 1
ATOM 699 O O . ASN B 1 38 ? 29.370 35.467 32.326 1.00 82.15 62 ASN B O 1
ATOM 704 N N . ARG B 1 39 ? 29.844 35.362 30.126 1.00 83.60 63 ARG B N 1
ATOM 705 C CA . ARG B 1 39 ? 31.245 35.011 30.321 1.00 71.96 63 ARG B CA 1
ATOM 706 C C . ARG B 1 39 ? 32.171 36.187 30.021 1.00 75.78 63 ARG B C 1
ATOM 707 O O . ARG B 1 39 ? 32.043 36.851 28.991 1.00 77.75 63 ARG B O 1
ATOM 715 N N . CYS B 1 40 ? 33.101 36.434 30.939 1.00 67.47 64 CYS B N 1
ATOM 716 C CA . CYS B 1 40 ?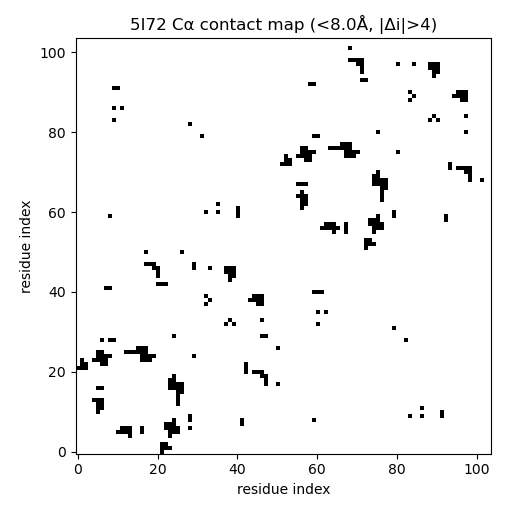 34.024 37.562 30.853 1.00 56.72 64 CYS B CA 1
ATOM 717 C C . CYS B 1 40 ? 35.130 37.304 29.830 1.00 65.63 64 CYS B C 1
ATOM 718 O O . CYS B 1 40 ? 35.754 36.245 29.842 1.00 67.56 64 CYS B O 1
ATOM 721 N N . PRO B 1 41 ? 35.380 38.278 28.940 1.00 65.25 65 PRO B N 1
ATOM 722 C CA . PRO B 1 41 ? 36.399 38.121 27.895 1.00 59.72 65 PRO B CA 1
ATOM 723 C C . PRO B 1 41 ? 37.815 38.345 28.416 1.00 66.82 65 PRO B C 1
ATOM 724 O O . PRO B 1 41 ? 38.788 38.058 27.720 1.00 72.78 65 PRO B O 1
ATOM 728 N N . ILE B 1 42 ? 37.921 38.853 29.638 1.00 67.64 66 ILE B N 1
ATOM 729 C CA . ILE B 1 42 ? 39.215 39.178 30.225 1.00 55.78 66 ILE B CA 1
ATOM 730 C C . ILE B 1 42 ? 39.805 37.997 30.999 1.00 60.39 66 ILE B C 1
ATOM 731 O O . ILE B 1 42 ? 41.005 37.736 30.920 1.00 71.22 66 ILE B O 1
ATOM 736 N N . CYS B 1 43 ? 38.964 37.276 31.736 1.00 64.37 67 CYS B N 1
ATOM 737 C CA . CYS B 1 43 ? 39.453 36.193 32.588 1.00 61.94 67 CYS B CA 1
ATOM 738 C C . CYS B 1 43 ? 38.825 34.844 32.251 1.00 62.91 67 CYS B C 1
ATOM 739 O O . CYS B 1 43 ? 39.119 33.846 32.909 1.00 86.56 67 CYS B O 1
ATOM 742 N N . LYS B 1 44 ? 37.941 34.831 31.253 1.00 64.88 68 LYS B N 1
ATOM 743 C CA . LYS B 1 44 ? 37.349 33.600 30.707 1.00 66.68 68 LYS B CA 1
ATOM 744 C C . LYS B 1 44 ? 36.373 32.896 31.659 1.00 63.75 68 LYS B C 1
ATOM 745 O O . LYS B 1 44 ? 35.776 31.881 31.302 1.00 70.32 68 LYS B O 1
ATOM 751 N N . MET B 1 45 ? 36.204 33.442 32.859 1.00 75.12 69 MET B N 1
ATOM 752 C CA . MET B 1 45 ? 35.299 32.869 33.854 1.00 67.02 69 MET B CA 1
ATOM 753 C C . MET B 1 45 ? 33.971 33.645 33.875 1.00 71.82 69 MET B C 1
ATOM 754 O O . MET B 1 45 ? 33.860 34.685 33.224 1.00 81.61 69 MET B O 1
ATOM 759 N N . PRO B 1 46 ? 32.953 33.147 34.603 1.00 81.34 70 PRO B N 1
ATOM 760 C CA . PRO B 1 46 ? 31.661 33.846 34.523 1.00 81.69 70 PRO B CA 1
ATOM 761 C C . PRO B 1 46 ? 31.679 35.253 35.109 1.00 74.91 70 PRO B C 1
ATOM 762 O O . PRO B 1 46 ? 32.323 35.487 36.133 1.00 81.37 70 PRO B O 1
ATOM 766 N N . LEU B 1 47 ? 30.958 36.169 34.466 1.00 80.13 71 LEU B N 1
ATOM 767 C CA . LEU B 1 47 ? 30.862 37.540 34.946 1.00 75.87 71 LEU B CA 1
ATOM 768 C C . LEU B 1 47 ? 30.085 37.579 36.245 1.00 81.89 71 LEU B C 1
ATOM 769 O O . LEU B 1 47 ? 29.176 36.767 36.453 1.00 93.31 71 LEU B O 1
ATOM 774 N N . PRO B 1 48 ? 30.426 38.536 37.122 1.00 81.26 72 PRO B N 1
ATOM 775 C CA . PRO B 1 48 ? 29.630 38.624 38.338 1.00 85.71 72 PRO B CA 1
ATOM 776 C C . PRO B 1 48 ? 28.261 39.071 37.978 1.00 93.80 72 PRO B C 1
ATOM 777 O O . PRO B 1 48 ? 28.076 40.109 37.345 1.00 96.12 72 PRO B O 1
ATOM 781 N N . THR B 1 49 ? 27.285 38.285 38.364 1.00 114.85 73 THR B N 1
ATOM 782 C CA . THR B 1 49 ? 25.957 38.745 38.118 1.00 117.53 73 THR B CA 1
ATOM 783 C C . THR B 1 49 ? 25.467 39.321 39.455 1.00 124.40 73 THR B C 1
ATOM 784 O O . THR B 1 49 ? 24.880 40.405 39.485 1.00 115.72 73 THR B O 1
ATOM 788 N N . LYS B 1 50 ? 25.824 38.702 40.582 1.00 126.42 74 LYS B N 1
ATOM 789 C CA . LYS B 1 50 ? 25.472 39.303 41.877 1.00 121.26 74 LYS B CA 1
ATOM 790 C C . LYS B 1 50 ? 26.529 39.730 42.916 1.00 130.44 74 LYS B C 1
ATOM 791 O O . LYS B 1 50 ? 27.435 38.971 43.294 1.00 134.25 74 LYS B O 1
ATOM 797 N N . LEU B 1 51 ? 26.279 40.914 43.472 1.00 141.02 75 LEU B N 1
ATOM 798 C CA . LEU B 1 51 ? 27.074 41.536 44.526 1.00 141.23 75 LEU B CA 1
ATOM 799 C C . LEU B 1 51 ? 26.637 40.959 45.844 1.00 140.93 75 LEU B C 1
ATOM 800 O O . LEU B 1 51 ? 25.466 41.080 46.184 1.00 132.58 75 LEU B O 1
ATOM 805 N N . ARG B 1 52 ? 27.521 40.359 46.626 1.00 153.21 76 ARG B N 1
ATOM 806 C CA . ARG B 1 52 ? 26.971 39.706 47.801 1.00 161.87 76 ARG B CA 1
ATOM 807 C C . ARG B 1 52 ? 27.369 40.326 49.148 1.00 162.25 76 ARG B C 1
ATOM 808 O O . ARG B 1 52 ? 28.548 40.622 49.389 1.00 142.93 76 ARG B O 1
ATOM 816 N N . PRO B 1 53 ? 26.358 40.526 50.022 1.00 160.92 77 PRO B N 1
ATOM 817 C CA . PRO B 1 53 ? 26.303 40.869 51.441 1.00 141.92 77 PRO B CA 1
ATOM 818 C C . PRO B 1 53 ? 27.622 41.175 52.146 1.00 131.94 77 PRO B C 1
ATOM 819 O O . PRO B 1 53 ? 27.574 41.889 53.153 1.00 121.34 77 PRO B O 1
#

Organism: Lassa virus (strain Mouse/Sierra Leone/Josiah/1976) (NCBI:txid11622)

Secondary structure (DSSP, 8-state):
---SSSBTTTS---SSEEE-SSSEEEHHHHHHHHHH-SB-TTTSSBPP---/---SSSBTTTS---SSEEE-SSSEEEHHHHHHHHHH-SB-TTTSSBPP-----

InterPro domains:
  IPR003224 RING finger protein Z, zinc finger [PF03854] (27-76)
  IPR024183 RING finger protein Z, arenaviridae [MF_04087] (1-97)
  IPR024183 RING finger protein Z, arenaviridae [PIRSF004030] (1-86)
  IPR038485 Protein Z, RING-type zinc finger superfamily [G3DSA:3.30.160.310] (39-73)

B-factor: mean 89.7, std 23.27, range [52.25, 162.25]

Foldseek 3Di:
DADDQAAPVVRPDRPCWDDFDRYIHHPVRLVVQVVVHQADPPPRHGRDPDD/DEDDQAAPVVRPDRPCWDDFDRYIHHPVRLVVQVVPHQADPPPRHGRDPDDDD

Nearest PDB structures (foldseek):
  5i72-assembly1_B  TM=9.970E-01  e=3.791E-10  Lassa virus Josiah
  7ckl-assembly1_B  TM=9.535E-01  e=2.547E-08  Mammarenavirus lassaense
  7ela-assembly1_B  TM=9.598E-01  e=4.690E-08  Mammarenavirus lassaense
  7el9-assembly1_B  TM=9.686E-01  e=1.074E-04  Mammarenavirus machupoense
  7ckm-assembly1_B  TM=9.577E-01  e=1.230E-04  Mammarenavirus machupoense

Radius of gyration: 13.47 Å; Cα contacts (8 Å, |Δi|>4): 167; chains: 2; bounding box: 23×27×42 Å

Sequence (104 aa):
HLGPQFCKSCWFENKGLVECNNHYLCLNCLTLLLSVSNRCPICKMPLPTKLHLGPQFCKSCWFENKGLVECNNHYLCLNCLTLLLSVSNRCPICKMPLPTKLRP

GO terms:
  GO:0046761 viral budding from plasma membrane (P, IDA)
  GO:0005515 protein binding (F, IPI)